Protein AF-A0A7D7PQQ4-F1 (afdb_monomer_lite)

Radius of gyration: 14.26 Å; chains: 1; bounding box: 32×23×41 Å

Structure (mmCIF, N/CA/C/O backbone):
data_AF-A0A7D7PQQ4-F1
#
_entry.id   AF-A0A7D7PQQ4-F1
#
loop_
_atom_site.group_PDB
_atom_site.id
_atom_site.type_symbol
_atom_site.label_atom_id
_atom_site.label_alt_id
_atom_site.label_comp_id
_atom_site.label_asym_id
_atom_site.label_entity_id
_atom_site.label_seq_id
_atom_site.pdbx_PDB_ins_code
_atom_site.Cartn_x
_atom_site.Cartn_y
_atom_site.Cartn_z
_atom_site.occupancy
_atom_site.B_iso_or_equiv
_atom_site.auth_seq_id
_atom_site.auth_comp_id
_atom_site.auth_asym_id
_atom_site.auth_atom_id
_atom_site.pdbx_PDB_model_num
ATOM 1 N N . MET A 1 1 ? -10.318 1.066 17.608 1.00 71.06 1 MET A N 1
ATOM 2 C CA . MET A 1 1 ? -9.198 1.415 16.713 1.00 71.06 1 MET A CA 1
ATOM 3 C C . MET A 1 1 ? -9.578 0.894 15.348 1.00 71.06 1 MET A C 1
ATOM 5 O O . MET A 1 1 ? -9.882 -0.288 15.251 1.00 71.06 1 MET A O 1
ATOM 9 N N . GLU A 1 2 ? -9.683 1.771 14.359 1.00 89.50 2 GLU A N 1
ATOM 10 C CA . GLU A 1 2 ? -10.050 1.371 12.999 1.00 89.50 2 GLU A CA 1
ATOM 11 C C . GLU A 1 2 ? -8.834 0.769 12.298 1.00 89.50 2 GLU A C 1
ATOM 13 O O . GLU A 1 2 ? -7.705 1.227 12.496 1.00 89.50 2 GLU A O 1
ATOM 18 N N . GLU A 1 3 ? -9.062 -0.284 11.523 1.00 93.81 3 GLU A N 1
ATOM 19 C CA . GLU A 1 3 ? -8.029 -0.985 10.770 1.00 93.81 3 GLU A CA 1
ATOM 20 C C . GLU A 1 3 ? -8.155 -0.633 9.292 1.00 93.81 3 GLU A C 1
ATOM 22 O O . GLU A 1 3 ? -9.262 -0.581 8.755 1.00 93.81 3 GLU A O 1
ATOM 27 N N . ILE A 1 4 ? -7.017 -0.380 8.652 1.00 92.62 4 ILE A N 1
ATOM 28 C CA . ILE A 1 4 ? -6.933 -0.179 7.210 1.00 92.62 4 ILE A CA 1
ATOM 29 C C . ILE A 1 4 ? -5.915 -1.146 6.626 1.00 92.62 4 ILE A C 1
ATOM 31 O O . ILE A 1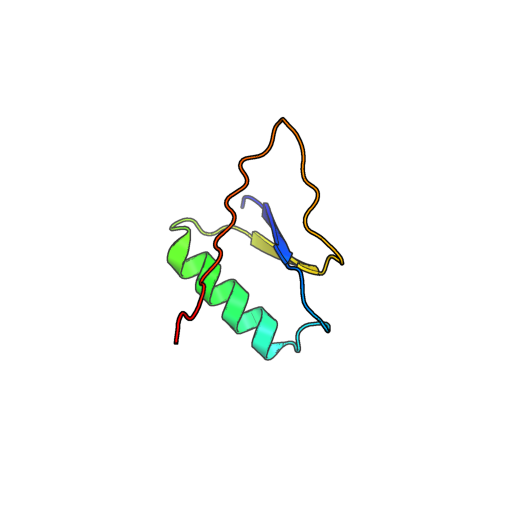 4 ? -4.860 -1.406 7.216 1.00 92.62 4 ILE A O 1
ATOM 35 N N . GLU A 1 5 ? -6.221 -1.631 5.433 1.00 92.31 5 GLU A N 1
ATOM 36 C CA . GLU A 1 5 ? -5.284 -2.387 4.624 1.00 92.31 5 GLU A CA 1
ATOM 37 C C . GLU A 1 5 ? -4.640 -1.467 3.589 1.00 92.31 5 GLU A C 1
ATOM 39 O O . GLU A 1 5 ? -5.305 -0.661 2.936 1.00 92.31 5 GLU A O 1
ATOM 44 N N . VAL A 1 6 ? -3.326 -1.598 3.442 1.00 91.81 6 VAL A N 1
ATOM 45 C CA . VAL A 1 6 ? -2.544 -0.918 2.418 1.00 91.81 6 VAL A CA 1
ATOM 46 C C . VAL A 1 6 ? -1.932 -1.983 1.521 1.00 91.81 6 VAL A C 1
ATOM 48 O O . VAL A 1 6 ? -1.009 -2.701 1.919 1.00 91.81 6 VAL A O 1
ATOM 51 N N . LEU A 1 7 ? -2.458 -2.071 0.301 1.00 90.62 7 LEU A N 1
ATOM 52 C CA . LEU A 1 7 ? -1.940 -2.940 -0.748 1.00 90.62 7 LEU A CA 1
ATOM 53 C C . LEU A 1 7 ? -0.740 -2.273 -1.424 1.00 90.62 7 LEU A C 1
ATOM 55 O O . LEU A 1 7 ? -0.827 -1.134 -1.882 1.00 90.62 7 LEU A O 1
ATOM 59 N N . LEU A 1 8 ? 0.386 -2.981 -1.483 1.00 90.94 8 LEU A N 1
ATOM 60 C CA . LEU A 1 8 ? 1.622 -2.501 -2.098 1.00 90.94 8 LEU A CA 1
ATOM 61 C C . LEU A 1 8 ? 2.104 -3.502 -3.145 1.00 90.94 8 LEU A C 1
ATOM 63 O O . LEU A 1 8 ? 2.241 -4.691 -2.858 1.00 90.94 8 LEU A O 1
ATOM 67 N N . VAL A 1 9 ? 2.399 -3.013 -4.348 1.00 91.12 9 VAL A N 1
ATOM 68 C CA . VAL A 1 9 ? 3.067 -3.804 -5.387 1.00 91.12 9 VAL A CA 1
ATOM 69 C C . VAL A 1 9 ? 4.567 -3.601 -5.252 1.00 91.12 9 VAL A C 1
ATOM 71 O O . VAL A 1 9 ? 5.079 -2.503 -5.468 1.00 91.12 9 VAL A O 1
ATOM 74 N N . THR A 1 10 ? 5.274 -4.660 -4.865 1.00 89.31 10 THR A N 1
ATOM 75 C CA . THR A 1 10 ? 6.730 -4.655 -4.692 1.00 89.31 10 THR A CA 1
ATOM 76 C C . THR A 1 10 ? 7.360 -5.928 -5.242 1.00 89.31 10 THR A C 1
ATOM 78 O O . THR A 1 10 ? 6.760 -7.007 -5.228 1.00 89.31 10 THR A O 1
ATOM 81 N N . GLU A 1 11 ? 8.611 -5.818 -5.692 1.00 89.81 11 GLU A N 1
ATOM 82 C CA . GLU A 1 11 ? 9.379 -6.945 -6.239 1.00 89.81 11 GLU A CA 1
ATOM 83 C C . GLU A 1 11 ? 9.582 -8.067 -5.207 1.00 89.81 11 GLU A C 1
ATOM 85 O O . GLU A 1 11 ? 9.445 -9.248 -5.525 1.00 89.81 11 GLU A O 1
ATOM 90 N N . ARG A 1 12 ? 9.822 -7.696 -3.944 1.00 90.69 12 ARG A N 1
ATOM 91 C CA . ARG A 1 12 ? 10.041 -8.604 -2.811 1.00 90.69 12 ARG A CA 1
ATOM 92 C C . ARG A 1 12 ? 9.252 -8.174 -1.578 1.00 90.69 12 ARG A C 1
ATOM 94 O O . ARG A 1 12 ? 8.755 -7.048 -1.514 1.00 90.69 12 ARG A O 1
ATOM 101 N N . ASP A 1 13 ? 9.186 -9.055 -0.585 1.00 90.69 13 ASP A N 1
ATOM 102 C CA . ASP A 1 13 ? 8.653 -8.714 0.732 1.00 90.69 13 ASP A CA 1
ATOM 103 C C . ASP A 1 13 ? 9.536 -7.698 1.469 1.00 90.69 13 ASP A C 1
ATOM 105 O O . ASP A 1 13 ? 10.749 -7.584 1.239 1.00 90.69 13 ASP A O 1
ATOM 109 N N . PHE A 1 14 ? 8.897 -6.962 2.377 1.00 90.12 14 PHE A N 1
ATOM 110 C CA . PHE A 1 14 ? 9.561 -6.002 3.246 1.00 90.12 14 PHE A CA 1
ATOM 111 C C . PHE A 1 14 ? 10.309 -6.708 4.371 1.00 90.12 14 PHE A C 1
ATOM 113 O O . PHE A 1 14 ? 9.774 -7.588 5.050 1.00 90.12 14 PHE A O 1
ATOM 120 N N . LEU A 1 15 ? 11.521 -6.240 4.639 1.00 94.12 15 LEU A N 1
ATOM 121 C CA . LEU A 1 15 ? 12.208 -6.516 5.890 1.00 94.12 15 LEU A CA 1
ATOM 122 C C . LEU A 1 15 ? 11.457 -5.822 7.044 1.00 94.12 15 LEU A C 1
ATOM 124 O O . LEU A 1 15 ? 10.816 -4.790 6.822 1.00 94.12 15 LEU A O 1
ATOM 128 N N . PRO A 1 16 ? 11.558 -6.321 8.290 1.00 94.12 16 PRO A N 1
ATOM 129 C CA . PRO A 1 16 ? 10.816 -5.754 9.421 1.00 94.12 16 PRO A CA 1
ATOM 130 C C . PRO A 1 16 ? 10.991 -4.235 9.575 1.00 94.12 16 PRO A C 1
ATOM 132 O O . PRO A 1 16 ? 10.016 -3.498 9.669 1.00 94.12 16 PRO A O 1
ATOM 135 N N . HIS A 1 17 ? 12.227 -3.746 9.455 1.00 94.94 17 HIS A N 1
ATOM 136 C CA . HIS A 1 17 ? 12.530 -2.319 9.569 1.00 94.94 17 HIS A CA 1
ATOM 137 C C . HIS A 1 17 ? 12.001 -1.469 8.395 1.00 94.94 17 HIS A C 1
ATOM 139 O O . HIS A 1 17 ? 11.763 -0.274 8.563 1.00 94.94 17 HIS A O 1
ATOM 145 N N . GLU A 1 18 ? 11.838 -2.048 7.199 1.00 94.25 18 GLU A N 1
ATOM 146 C CA . GLU A 1 18 ? 11.226 -1.365 6.050 1.00 94.25 18 GLU A CA 1
ATOM 147 C C . GLU A 1 18 ? 9.721 -1.193 6.297 1.00 94.25 18 GLU A C 1
ATOM 149 O O . GLU A 1 18 ? 9.175 -0.108 6.086 1.00 94.25 18 GLU A O 1
ATOM 154 N N . ARG A 1 19 ? 9.071 -2.240 6.826 1.00 94.19 19 ARG A N 1
ATOM 155 C CA . ARG A 1 19 ? 7.654 -2.219 7.211 1.00 94.19 19 ARG A CA 1
ATOM 156 C C . ARG A 1 19 ? 7.385 -1.192 8.312 1.00 94.19 19 ARG A C 1
ATOM 158 O O . ARG A 1 19 ? 6.462 -0.396 8.158 1.00 94.19 19 ARG A O 1
ATOM 165 N N . ASP A 1 20 ? 8.212 -1.134 9.353 1.00 94.00 20 ASP A N 1
ATOM 166 C CA . ASP A 1 20 ? 8.046 -0.161 10.444 1.00 94.00 20 ASP A CA 1
ATOM 167 C C . ASP A 1 20 ? 8.140 1.288 9.946 1.00 94.00 20 ASP A C 1
ATOM 169 O O . ASP A 1 20 ? 7.335 2.143 10.321 1.00 94.00 20 ASP A O 1
ATOM 173 N N . ARG A 1 21 ? 9.087 1.566 9.039 1.00 94.94 21 ARG A N 1
ATOM 174 C CA . ARG A 1 21 ? 9.234 2.893 8.420 1.00 94.94 21 ARG A CA 1
ATOM 175 C C . ARG A 1 21 ? 8.016 3.279 7.585 1.00 94.94 21 ARG A C 1
ATOM 177 O O . ARG A 1 21 ? 7.576 4.424 7.662 1.00 94.94 21 ARG A O 1
ATOM 184 N N . LEU A 1 22 ? 7.470 2.347 6.804 1.00 93.88 22 LEU A N 1
ATOM 185 C CA . LEU A 1 22 ? 6.268 2.585 6.001 1.00 93.88 22 LEU A CA 1
ATOM 186 C C . LEU A 1 22 ? 5.043 2.836 6.881 1.00 93.88 22 LEU A C 1
ATOM 188 O O . LEU A 1 22 ? 4.307 3.790 6.641 1.00 93.88 22 LEU A O 1
ATOM 192 N N . VAL A 1 23 ? 4.851 2.034 7.931 1.00 93.75 23 VAL A N 1
ATOM 193 C CA . VAL A 1 23 ? 3.757 2.237 8.891 1.00 93.75 23 VAL A CA 1
ATOM 194 C C . VAL A 1 23 ? 3.865 3.615 9.544 1.00 93.75 23 VAL A C 1
ATOM 196 O O . VAL A 1 23 ? 2.881 4.351 9.558 1.00 93.75 23 VAL A O 1
ATOM 199 N N . ALA A 1 24 ? 5.056 4.008 10.007 1.00 93.12 24 ALA A N 1
ATOM 200 C CA . ALA A 1 24 ? 5.277 5.329 10.594 1.00 93.12 24 ALA A CA 1
ATOM 201 C C . ALA A 1 24 ? 4.986 6.470 9.600 1.00 93.12 24 ALA A C 1
ATOM 203 O O . ALA A 1 24 ? 4.397 7.487 9.972 1.00 93.12 24 ALA A O 1
ATOM 204 N N . LEU A 1 25 ? 5.356 6.297 8.325 1.00 94.31 25 LEU A N 1
ATOM 205 C CA . LEU A 1 25 ? 5.060 7.261 7.266 1.00 94.31 25 LEU A CA 1
ATOM 206 C C . LEU A 1 25 ? 3.548 7.418 7.046 1.0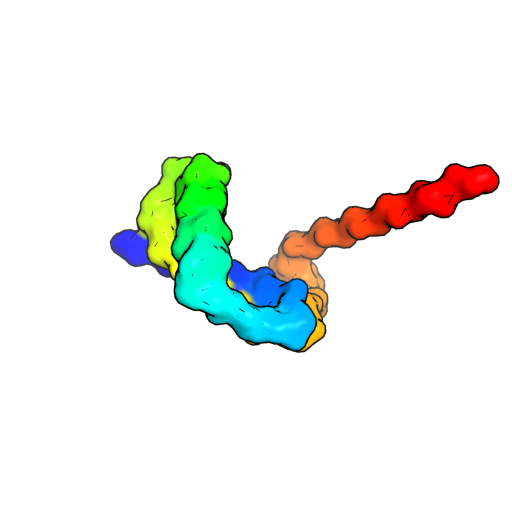0 94.31 25 LEU A C 1
ATOM 208 O O . LEU A 1 25 ? 3.050 8.543 7.015 1.00 94.31 25 LEU A O 1
ATOM 212 N N . PH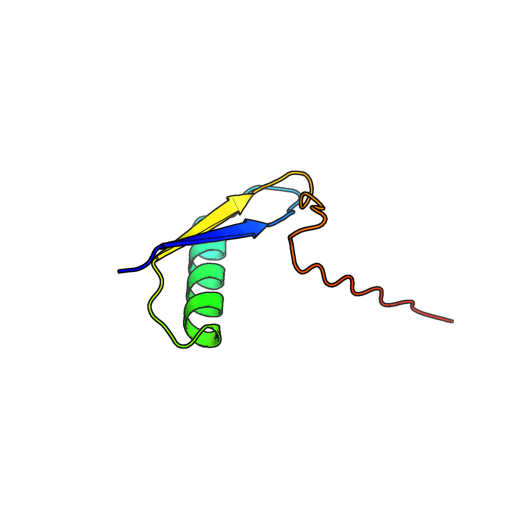E A 1 26 ? 2.809 6.314 6.923 1.00 93.69 26 PHE A N 1
ATOM 213 C CA . PHE A 1 26 ? 1.359 6.370 6.739 1.00 93.69 26 PHE A CA 1
ATOM 214 C C . PHE A 1 26 ? 0.648 6.938 7.969 1.00 93.69 26 PHE A C 1
ATOM 216 O O . PHE A 1 26 ? -0.213 7.801 7.819 1.00 93.69 26 PHE A O 1
ATOM 223 N N . GLN A 1 27 ? 1.045 6.540 9.180 1.00 91.75 27 GLN A N 1
ATOM 224 C CA . GLN A 1 27 ? 0.496 7.103 10.418 1.00 91.75 27 GLN A CA 1
ATOM 225 C C . GLN A 1 27 ? 0.697 8.620 10.494 1.00 91.75 27 GLN A C 1
ATOM 227 O O . GLN A 1 27 ? -0.231 9.345 10.847 1.00 91.75 27 GLN A O 1
ATOM 232 N N . LYS A 1 28 ? 1.882 9.113 10.108 1.00 92.25 28 LYS A N 1
ATOM 233 C CA . LYS A 1 28 ? 2.170 10.55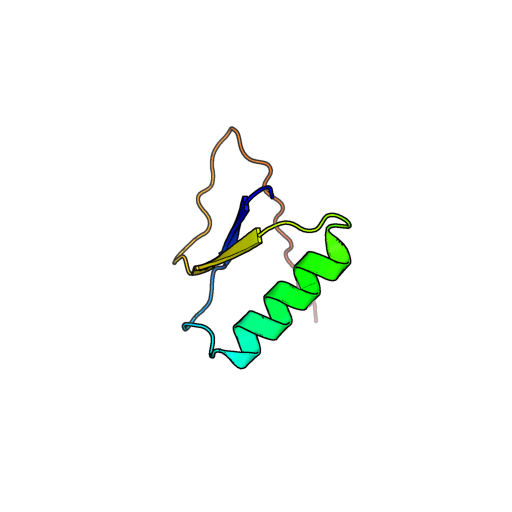1 10.046 1.00 92.25 28 LYS A CA 1
ATOM 234 C C . LYS A 1 28 ? 1.262 11.283 9.051 1.00 92.25 28 LYS A C 1
ATOM 236 O O . LYS A 1 28 ? 0.828 12.394 9.338 1.00 92.25 28 LYS A O 1
ATOM 241 N N . ASN A 1 29 ? 0.997 10.683 7.892 1.00 92.75 29 ASN A N 1
ATOM 242 C CA . ASN A 1 29 ? 0.303 11.353 6.790 1.00 92.75 29 ASN A CA 1
ATOM 243 C C . ASN A 1 29 ? -1.228 11.259 6.873 1.00 92.75 29 ASN A C 1
ATOM 245 O O . ASN A 1 29 ? -1.912 12.138 6.359 1.00 92.75 29 ASN A O 1
ATOM 249 N N . LEU A 1 30 ? -1.774 10.216 7.503 1.00 90.06 30 LEU A N 1
ATOM 250 C CA . LEU A 1 30 ? -3.222 9.981 7.562 1.00 90.06 30 LEU A CA 1
ATOM 251 C C . LEU A 1 30 ? -3.928 10.760 8.680 1.00 90.06 30 LEU A C 1
ATOM 253 O O . LEU A 1 30 ? -5.153 10.832 8.685 1.00 90.06 30 LEU A O 1
ATOM 257 N N . GLY A 1 31 ? -3.185 11.328 9.637 1.00 86.12 31 GLY A N 1
ATOM 258 C CA . GLY A 1 31 ? -3.734 12.196 10.690 1.00 86.12 31 GLY A CA 1
ATOM 259 C C . GLY A 1 31 ? -4.649 11.505 11.714 1.00 86.12 31 GLY A C 1
ATOM 260 O O . GLY A 1 31 ? -5.126 12.160 12.637 1.00 86.12 31 GLY A O 1
ATOM 261 N N . HIS A 1 32 ? -4.873 10.196 11.589 1.00 88.31 32 HIS A N 1
ATOM 262 C CA . HIS A 1 32 ? -5.679 9.377 12.492 1.00 88.31 32 HIS A CA 1
ATOM 263 C C . HIS A 1 32 ? -4.925 8.075 12.830 1.00 88.31 32 HIS A C 1
ATOM 265 O O . HIS A 1 32 ? -4.259 7.514 11.952 1.00 88.31 32 HIS A O 1
ATOM 271 N N . PRO A 1 33 ? -4.992 7.574 14.081 1.00 90.06 33 PRO A N 1
ATOM 272 C CA . PRO A 1 33 ? -4.229 6.410 14.534 1.00 90.06 33 PRO A CA 1
ATOM 273 C C . PRO A 1 33 ? -4.856 5.091 14.058 1.00 90.06 33 PRO A C 1
ATOM 275 O O . PRO A 1 33 ? -5.327 4.273 14.851 1.00 90.06 33 PRO A O 1
ATOM 278 N N . PHE A 1 34 ? -4.871 4.875 12.746 1.00 93.62 34 PHE A N 1
ATOM 279 C CA . PHE A 1 34 ? -5.284 3.605 12.165 1.00 93.62 34 PHE A CA 1
ATOM 280 C C . PHE A 1 34 ? -4.321 2.479 12.549 1.00 93.62 34 PHE A C 1
ATOM 282 O O . PHE A 1 34 ? -3.103 2.669 12.653 1.00 93.62 34 PHE A O 1
ATOM 289 N N . ARG A 1 35 ? -4.864 1.270 12.700 1.00 94.06 35 ARG A N 1
ATOM 290 C CA . ARG A 1 35 ? -4.068 0.045 12.656 1.00 94.06 35 ARG A CA 1
ATOM 291 C C . ARG A 1 35 ? -3.795 -0.264 11.188 1.00 94.06 35 ARG A C 1
ATOM 293 O O . ARG A 1 35 ? -4.720 -0.544 10.440 1.00 94.06 35 ARG A O 1
ATOM 300 N N . ILE A 1 36 ? -2.536 -0.162 10.780 1.00 94.31 36 ILE A N 1
ATOM 301 C CA . ILE A 1 36 ? -2.141 -0.282 9.374 1.00 94.31 36 ILE A CA 1
ATOM 302 C C . ILE A 1 36 ? -1.624 -1.692 9.112 1.00 94.31 36 ILE A C 1
ATOM 304 O O . ILE A 1 36 ? -0.633 -2.111 9.712 1.00 94.31 36 ILE A O 1
ATOM 308 N N . VAL A 1 37 ? -2.274 -2.403 8.194 1.00 93.69 37 VAL A N 1
ATOM 309 C CA . VAL A 1 37 ? -1.840 -3.714 7.705 1.00 93.69 37 VAL A CA 1
ATOM 310 C C . VAL A 1 37 ? -1.256 -3.536 6.306 1.00 93.69 37 VAL A C 1
ATOM 312 O O . VAL A 1 37 ? -1.953 -3.107 5.394 1.00 93.69 37 VAL A O 1
ATOM 315 N N . LEU A 1 38 ? 0.038 -3.828 6.137 1.00 93.31 38 LEU A N 1
ATOM 316 C CA . LEU A 1 38 ? 0.690 -3.782 4.823 1.00 93.31 38 LEU A CA 1
ATOM 317 C C . LEU A 1 38 ? 0.624 -5.159 4.166 1.00 93.31 38 LEU 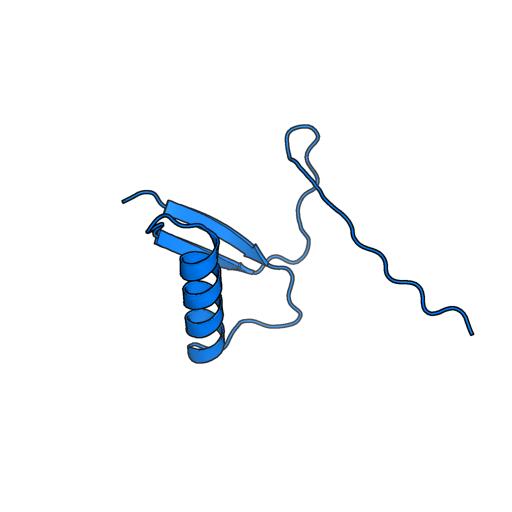A C 1
ATOM 319 O O . LEU A 1 38 ? 1.251 -6.095 4.676 1.00 93.31 38 LEU A O 1
ATOM 323 N N . THR A 1 39 ? -0.032 -5.255 3.016 1.00 91.31 39 THR A N 1
ATOM 324 C CA . THR A 1 39 ? -0.148 -6.492 2.239 1.00 91.31 39 THR A CA 1
ATOM 325 C C . THR A 1 39 ? 0.553 -6.311 0.899 1.00 91.31 39 THR A C 1
ATOM 327 O O . THR A 1 39 ? 0.283 -5.365 0.158 1.00 91.31 39 THR A O 1
ATOM 330 N N . ARG A 1 40 ? 1.478 -7.220 0.576 1.00 89.94 40 ARG A N 1
ATOM 331 C CA . ARG A 1 40 ? 2.087 -7.264 -0.754 1.00 89.94 40 ARG A CA 1
ATOM 332 C C . ARG A 1 40 ? 1.109 -7.909 -1.731 1.00 89.94 40 ARG A C 1
ATOM 334 O O . ARG A 1 40 ? 0.534 -8.952 -1.433 1.00 89.94 40 ARG A O 1
ATOM 341 N N . CYS A 1 41 ? 0.976 -7.325 -2.912 1.00 89.69 41 CYS A N 1
ATOM 342 C CA . CYS A 1 41 ? 0.205 -7.880 -4.019 1.00 89.69 41 CYS A CA 1
ATOM 343 C C . CYS A 1 41 ? 1.032 -7.838 -5.311 1.00 89.69 41 CYS A C 1
ATOM 345 O O . CYS A 1 41 ? 2.001 -7.086 -5.417 1.00 89.69 41 CYS A O 1
ATOM 347 N N . ALA A 1 42 ? 0.690 -8.695 -6.274 1.00 87.69 42 ALA A N 1
ATOM 348 C CA . ALA A 1 42 ? 1.383 -8.740 -7.564 1.00 87.69 42 ALA A CA 1
ATOM 349 C C . ALA A 1 42 ? 0.967 -7.584 -8.489 1.00 87.69 42 ALA A C 1
ATOM 351 O O . ALA A 1 42 ? 1.770 -7.129 -9.296 1.00 87.69 42 ALA A O 1
ATOM 352 N N . ASP A 1 43 ? -0.274 -7.119 -8.351 1.00 87.19 43 ASP A N 1
ATOM 353 C CA . ASP A 1 43 ? -0.851 -5.995 -9.080 1.00 87.19 43 ASP A CA 1
ATOM 354 C C . ASP A 1 43 ? -1.956 -5.358 -8.221 1.00 87.19 43 ASP A C 1
ATOM 356 O O . ASP A 1 43 ? -2.559 -6.043 -7.385 1.00 87.19 43 ASP A O 1
ATOM 360 N N . ILE A 1 44 ? -2.221 -4.063 -8.413 1.00 84.12 44 ILE A N 1
ATOM 361 C CA . ILE A 1 44 ? -3.332 -3.382 -7.739 1.00 84.12 44 ILE A CA 1
ATOM 362 C C . ILE A 1 44 ? -4.610 -3.677 -8.532 1.00 84.12 44 ILE A C 1
ATOM 364 O O . ILE A 1 44 ? -4.701 -3.278 -9.698 1.00 84.12 44 ILE A O 1
ATOM 368 N N . PRO A 1 45 ? -5.611 -4.353 -7.937 1.00 77.06 45 PRO A N 1
ATOM 369 C CA . PRO A 1 45 ? -6.850 -4.647 -8.638 1.00 77.06 45 PRO A CA 1
ATOM 370 C C . PRO A 1 45 ? -7.526 -3.341 -9.067 1.00 77.06 45 PRO A C 1
ATOM 372 O O . PRO A 1 45 ? -7.679 -2.416 -8.277 1.00 77.06 45 PRO A O 1
ATOM 375 N N . ARG A 1 46 ? -7.920 -3.256 -10.341 1.00 80.94 46 ARG A N 1
ATOM 376 C CA . ARG A 1 46 ? -8.691 -2.125 -10.867 1.00 80.94 46 ARG A CA 1
ATOM 377 C C . ARG A 1 46 ? -10.175 -2.470 -10.799 1.00 80.94 46 ARG A C 1
ATOM 379 O O . ARG A 1 46 ? -10.637 -3.319 -11.561 1.00 80.94 46 ARG A O 1
ATOM 386 N N . SER A 1 47 ? -10.929 -1.807 -9.925 1.00 78.12 47 SER A N 1
ATOM 387 C CA . SER A 1 47 ? -12.391 -1.932 -9.868 1.00 78.12 47 SER A CA 1
ATOM 388 C C . SER A 1 47 ? -13.097 -0.642 -10.303 1.00 78.12 47 SER A C 1
ATOM 390 O O . SER A 1 47 ? -12.668 0.445 -9.917 1.00 78.12 47 SER A O 1
ATOM 392 N N . PRO A 1 48 ? -14.244 -0.712 -11.014 1.00 74.56 48 PRO A N 1
ATOM 393 C CA . PRO A 1 48 ? -15.058 0.464 -11.350 1.00 74.56 48 PRO A CA 1
ATOM 394 C C . PRO A 1 48 ? -15.562 1.272 -10.143 1.00 74.56 48 PRO A C 1
ATOM 396 O O . PRO A 1 48 ? -16.078 2.372 -10.318 1.00 74.56 48 PRO A O 1
ATOM 399 N N . ARG A 1 49 ? -15.485 0.711 -8.928 1.00 75.19 49 ARG A N 1
ATOM 400 C CA . ARG A 1 49 ? -15.937 1.349 -7.680 1.00 75.19 49 ARG A CA 1
ATOM 401 C C . ARG A 1 49 ? -14.804 1.958 -6.854 1.00 75.19 49 ARG A C 1
ATOM 403 O O . ARG A 1 49 ? -15.071 2.507 -5.790 1.00 75.19 49 ARG A O 1
ATOM 410 N N . GLU A 1 50 ? -13.566 1.849 -7.314 1.00 73.25 50 GLU A N 1
ATOM 411 C CA . GLU A 1 50 ? -12.391 2.306 -6.579 1.00 73.25 50 GLU A CA 1
ATOM 412 C C . GLU A 1 50 ? -11.827 3.576 -7.207 1.00 73.25 50 GLU A C 1
ATOM 414 O O . GLU A 1 50 ? -11.883 3.788 -8.420 1.00 73.25 50 GLU A O 1
ATOM 419 N N . LYS A 1 51 ? -11.273 4.446 -6.362 1.00 72.94 51 LYS A N 1
ATOM 420 C CA . LYS A 1 51 ? -10.506 5.591 -6.836 1.00 72.94 51 LYS A CA 1
ATOM 421 C C . LYS A 1 51 ? -9.103 5.099 -7.189 1.00 72.94 51 LYS A C 1
ATOM 423 O O . LYS A 1 51 ? -8.385 4.629 -6.312 1.00 72.94 51 LYS A O 1
ATOM 428 N N . PHE A 1 52 ? -8.715 5.242 -8.451 1.00 73.75 52 PHE A N 1
ATOM 429 C CA . PHE A 1 52 ? -7.382 4.898 -8.940 1.00 73.75 52 PHE A CA 1
ATOM 430 C C . PHE A 1 52 ? -6.702 6.144 -9.516 1.00 73.75 52 PHE A C 1
ATOM 432 O O . PHE 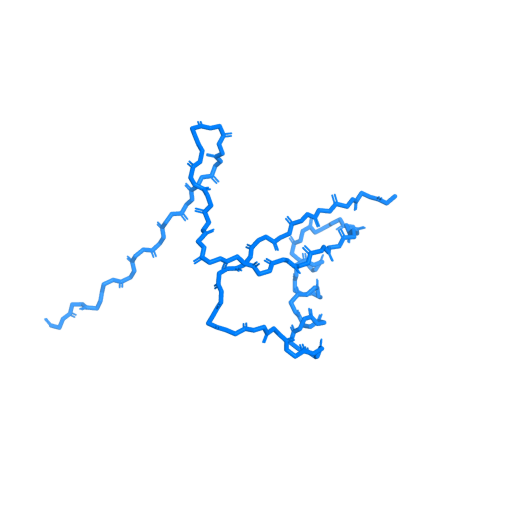A 1 52 ? -7.317 6.888 -10.280 1.00 73.75 52 PHE A O 1
ATOM 439 N N . GLU A 1 53 ? -5.442 6.372 -9.151 1.00 66.88 53 GLU A N 1
ATOM 440 C CA . GLU A 1 53 ? -4.600 7.444 -9.690 1.00 66.88 53 GLU A CA 1
ATOM 441 C C . GLU A 1 53 ? -3.323 6.816 -10.265 1.00 66.88 53 GLU A C 1
ATOM 443 O O . GLU A 1 53 ? -2.613 6.097 -9.565 1.00 66.88 53 GLU A O 1
ATOM 448 N N . GLU A 1 54 ? -3.033 7.073 -11.544 1.00 69.88 54 GLU A N 1
ATOM 449 C CA . GLU A 1 54 ? -1.814 6.611 -12.217 1.00 69.88 54 GLU A CA 1
ATOM 450 C C . GLU A 1 54 ? -0.907 7.811 -12.492 1.00 69.88 54 GLU A C 1
ATOM 452 O O . GLU A 1 54 ? -1.341 8.802 -13.083 1.00 69.88 54 GLU A O 1
ATOM 457 N N . PHE A 1 55 ? 0.357 7.728 -12.080 1.00 72.00 55 PHE A N 1
ATOM 458 C CA . PHE A 1 55 ? 1.355 8.751 -12.373 1.00 72.00 55 PHE A CA 1
ATOM 459 C C . PHE A 1 55 ? 2.426 8.186 -13.307 1.00 72.00 55 PHE A C 1
ATOM 461 O O . PHE A 1 55 ? 3.148 7.257 -12.948 1.00 72.00 55 PHE A O 1
ATOM 468 N N . VAL A 1 56 ? 2.550 8.772 -14.500 1.00 71.50 56 VAL A N 1
ATOM 469 C CA . VAL A 1 56 ? 3.563 8.403 -15.496 1.00 71.50 56 VAL A CA 1
ATOM 470 C C . VAL A 1 56 ? 4.501 9.587 -15.713 1.00 71.50 56 VAL A C 1
ATOM 472 O O . VAL A 1 56 ? 4.126 10.576 -16.341 1.00 71.50 56 VAL A O 1
ATOM 475 N N . SER A 1 57 ? 5.740 9.479 -15.227 1.00 62.53 57 SER A N 1
ATOM 476 C CA . SER A 1 57 ? 6.802 10.447 -15.524 1.00 62.53 57 SER A CA 1
ATOM 477 C C . SER A 1 57 ? 7.575 10.002 -16.763 1.00 62.53 57 SER A C 1
ATOM 479 O O . SER A 1 57 ? 8.181 8.931 -16.769 1.00 62.53 57 SER A O 1
ATOM 481 N N . ARG A 1 58 ? 7.545 10.807 -17.829 1.00 80.00 58 ARG A N 1
ATOM 482 C CA . ARG A 1 58 ? 8.311 10.559 -19.057 1.00 80.00 58 ARG A CA 1
ATOM 483 C C . ARG A 1 58 ? 9.527 11.474 -19.077 1.00 80.00 58 ARG A C 1
ATOM 485 O O . ARG A 1 58 ? 9.372 12.692 -19.075 1.00 80.00 58 ARG A O 1
ATOM 492 N N . VAL A 1 59 ? 10.723 10.895 -19.138 1.00 77.25 59 VAL A N 1
ATOM 493 C CA . VAL A 1 59 ? 11.948 11.654 -19.413 1.00 77.25 59 VAL A CA 1
ATOM 494 C C . VAL A 1 59 ? 12.047 11.822 -20.927 1.00 77.25 59 VAL A C 1
ATOM 496 O O . VAL A 1 59 ? 12.253 10.848 -21.645 1.00 77.25 59 VAL A O 1
ATOM 499 N N . VAL A 1 60 ? 11.844 13.043 -21.414 1.00 76.44 60 VAL A N 1
ATOM 500 C CA . VAL A 1 60 ? 12.110 13.416 -22.811 1.00 76.44 60 VAL A CA 1
ATOM 501 C C . VAL A 1 60 ? 13.524 13.984 -22.891 1.00 76.44 60 VAL A C 1
ATOM 503 O O . VAL A 1 60 ? 13.879 14.844 -22.087 1.00 76.44 60 VAL A O 1
ATOM 506 N N . THR A 1 61 ? 14.330 13.432 -23.801 1.00 69.88 61 THR A N 1
ATOM 507 C CA . THR A 1 61 ? 15.707 13.869 -24.098 1.00 69.88 61 THR A CA 1
ATOM 508 C C . THR A 1 61 ? 15.705 14.860 -25.249 1.00 69.88 61 THR A C 1
ATOM 510 O O . THR A 1 61 ? 14.861 14.677 -26.157 1.00 69.88 61 THR A O 1
#

Foldseek 3Di:
DAADEDEDEDPDDDDPVRVVVVLVVCCVVVVDPHHYHYDYDNDDDDDPPDDDDDDDDDDDD

pLDDT: mean 86.33, std 8.9, range [62.53, 94.94]

Secondary structure (DSSP, 8-state):
--EEEEEEE-SSPPPHHHHHHHHHHHHHHHSS--EEEEEEESS----TTS-----------

Sequence (61 aa):
MEEIEVLLVTERDFLPHERDRLVALFQKNLGHPFRIVLTRCADIPRSPREKFEEFVSRVVT